Protein AF-A0A1F6DDE8-F1 (afdb_monomer)

Radius of gyration: 25.33 Å; Cα contacts (8 Å, |Δi|>4): 165; chains: 1; bounding box: 52×47×68 Å

Structure (mmCIF, N/CA/C/O backbone):
data_AF-A0A1F6DDE8-F1
#
_entry.id   AF-A0A1F6DDE8-F1
#
loop_
_atom_site.group_PDB
_atom_site.id
_atom_site.type_symbol
_atom_site.label_atom_id
_atom_site.label_alt_id
_atom_site.label_comp_id
_atom_site.label_asym_id
_atom_site.label_entity_id
_atom_site.label_seq_id
_atom_site.pdbx_PDB_ins_code
_atom_site.Cartn_x
_atom_site.Cartn_y
_atom_site.Cartn_z
_atom_site.occupancy
_atom_site.B_iso_or_equiv
_atom_site.auth_seq_id
_atom_site.auth_comp_id
_atom_site.auth_asym_id
_atom_site.auth_atom_id
_atom_site.pdbx_PDB_model_num
ATOM 1 N N . MET A 1 1 ? -33.203 -35.675 48.445 1.00 50.44 1 MET A N 1
ATOM 2 C CA . MET A 1 1 ? -33.666 -35.069 47.177 1.00 50.44 1 MET A CA 1
ATOM 3 C C . MET A 1 1 ? -33.072 -33.663 47.105 1.00 50.44 1 MET A C 1
ATOM 5 O O . MET A 1 1 ? -33.433 -32.828 47.919 1.00 50.44 1 MET A O 1
ATOM 9 N N . LYS A 1 2 ? -32.042 -33.437 46.277 1.00 57.09 2 LYS A N 1
ATOM 10 C CA . LYS A 1 2 ? -31.316 -32.152 46.213 1.00 57.09 2 LYS A CA 1
ATOM 11 C C . LYS A 1 2 ? -32.113 -31.189 45.323 1.00 57.09 2 LYS A C 1
ATOM 13 O O . LYS A 1 2 ? -32.153 -31.373 44.113 1.00 57.09 2 LYS A O 1
ATOM 18 N N . THR A 1 3 ? -32.791 -30.211 45.915 1.00 61.91 3 THR A N 1
ATOM 19 C CA . THR A 1 3 ? -33.535 -29.172 45.190 1.00 61.91 3 THR A CA 1
ATOM 20 C C . THR A 1 3 ? -32.568 -28.101 44.690 1.00 61.91 3 THR A C 1
ATOM 22 O O . THR A 1 3 ? -32.076 -27.289 45.472 1.00 61.91 3 THR A O 1
ATOM 25 N N . SER A 1 4 ? -32.265 -28.104 43.391 1.00 67.94 4 SER A N 1
ATOM 26 C CA . SER A 1 4 ? -31.480 -27.040 42.756 1.00 67.94 4 SER A CA 1
ATOM 27 C C . SER A 1 4 ? -32.296 -25.747 42.689 1.00 67.94 4 SER A C 1
ATOM 29 O O . SER A 1 4 ? -33.260 -25.653 41.930 1.00 67.94 4 SER A O 1
ATOM 31 N N . LEU A 1 5 ? -31.897 -24.740 43.467 1.00 69.62 5 LEU A N 1
ATOM 32 C CA . LEU A 1 5 ? -32.400 -23.369 43.358 1.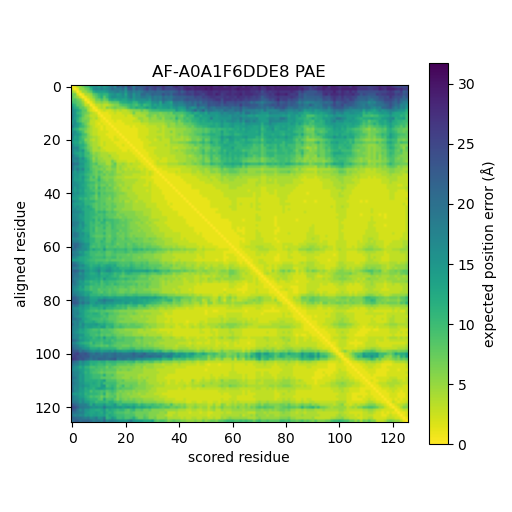00 69.62 5 LEU A CA 1
ATOM 33 C C . LEU A 1 5 ? -3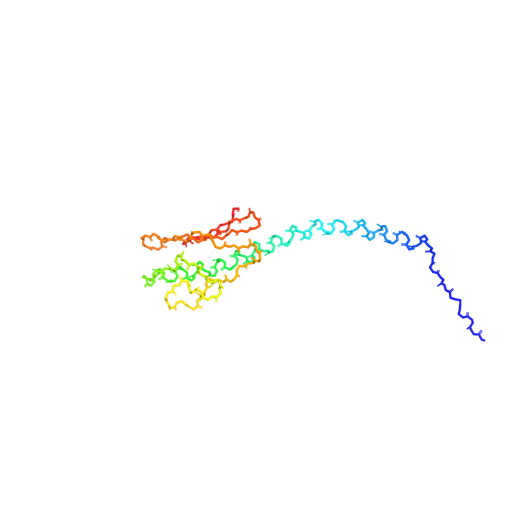1.971 -22.787 42.002 1.00 69.62 5 LEU A C 1
ATOM 35 O O . LEU A 1 5 ? -30.787 -22.535 41.774 1.00 69.62 5 LEU A O 1
ATOM 39 N N . LYS A 1 6 ? -32.923 -22.578 41.086 1.00 70.62 6 LYS A N 1
ATOM 40 C CA . LYS A 1 6 ? -32.666 -21.852 39.835 1.00 70.62 6 LYS A CA 1
ATOM 41 C C . LYS A 1 6 ? -32.474 -20.366 40.159 1.00 70.62 6 LYS A C 1
ATOM 43 O O . LYS A 1 6 ? -33.423 -19.701 40.561 1.00 70.62 6 LYS A O 1
ATOM 48 N N . ARG A 1 7 ? -31.252 -19.849 39.996 1.00 76.19 7 ARG A N 1
ATOM 49 C CA . ARG A 1 7 ? -30.956 -18.408 40.084 1.00 76.19 7 ARG A CA 1
ATOM 50 C C . ARG A 1 7 ? -31.388 -17.739 38.775 1.00 76.19 7 ARG A C 1
ATOM 52 O O . ARG A 1 7 ? -30.921 -18.139 37.712 1.00 76.19 7 ARG A O 1
ATOM 59 N N . GLY A 1 8 ? -32.299 -16.771 38.855 1.00 77.94 8 GLY A N 1
ATOM 60 C CA . GLY A 1 8 ? -32.665 -15.894 37.739 1.00 77.94 8 GLY A CA 1
ATOM 61 C C . GLY A 1 8 ? -31.781 -14.646 37.710 1.00 77.94 8 GLY A C 1
ATOM 62 O O . GLY A 1 8 ? -31.340 -14.192 38.763 1.00 77.94 8 GLY A O 1
ATOM 63 N N . PHE A 1 9 ? -31.522 -14.113 36.516 1.00 80.06 9 PHE A N 1
ATOM 64 C CA . PHE A 1 9 ? -30.866 -12.815 36.329 1.00 80.06 9 PHE A CA 1
ATOM 65 C C . PHE A 1 9 ? -31.847 -11.685 36.653 1.00 80.06 9 PHE A C 1
ATOM 67 O O . PHE A 1 9 ? -33.019 -11.751 36.275 1.00 80.06 9 PHE A O 1
ATOM 74 N N . THR A 1 10 ? -31.381 -10.638 37.325 1.00 90.62 10 THR A N 1
ATOM 75 C CA . THR A 1 10 ? -32.175 -9.428 37.552 1.00 90.62 10 THR A CA 1
ATOM 76 C C . THR A 1 10 ? -32.131 -8.514 36.324 1.00 90.62 10 THR A C 1
ATOM 78 O O . THR A 1 10 ? -31.146 -8.469 35.583 1.00 90.62 10 THR A O 1
ATOM 81 N N . LEU A 1 11 ? -33.201 -7.744 36.102 1.00 89.50 11 LEU A N 1
ATOM 82 C CA . LEU A 1 11 ? -33.256 -6.762 35.009 1.00 89.50 11 LEU A CA 1
ATOM 83 C C . LEU A 1 11 ? -32.151 -5.702 35.128 1.00 89.50 11 LEU A C 1
ATOM 85 O O . LEU A 1 11 ? -31.618 -5.253 34.116 1.00 89.50 11 LEU A O 1
ATOM 89 N N . ILE A 1 12 ? -31.780 -5.333 36.358 1.00 92.12 12 ILE A N 1
ATOM 90 C CA . ILE A 1 12 ? -30.720 -4.353 36.610 1.00 92.12 12 ILE A CA 1
ATOM 91 C C . ILE A 1 12 ? -29.336 -4.899 36.246 1.00 92.12 12 ILE A C 1
ATOM 93 O O . ILE A 1 12 ? -28.538 -4.169 35.663 1.00 92.12 12 ILE A O 1
ATOM 97 N N . GLU A 1 13 ? -29.068 -6.184 36.500 1.00 91.31 13 GLU A N 1
ATOM 98 C CA . GLU A 1 13 ? -27.812 -6.821 36.090 1.00 91.31 13 GLU A CA 1
ATOM 99 C C . GLU A 1 13 ? -27.657 -6.811 34.565 1.00 91.31 13 GLU A C 1
ATOM 101 O O . GLU A 1 13 ? -26.587 -6.475 34.062 1.00 91.31 13 GLU A O 1
ATOM 106 N N . LEU A 1 14 ? -28.724 -7.099 33.813 1.00 92.00 14 LEU A N 1
ATOM 107 C CA . LEU A 1 14 ? -28.674 -7.029 32.349 1.00 92.00 14 LEU A CA 1
ATOM 108 C C . LEU A 1 14 ? -28.506 -5.595 31.830 1.00 92.00 14 LEU A C 1
ATOM 110 O O . LEU A 1 14 ? -27.752 -5.376 30.881 1.00 92.00 14 LEU A O 1
ATOM 114 N N . LEU A 1 15 ? -29.161 -4.619 32.461 1.00 93.06 15 LEU A N 1
ATOM 115 C CA . LEU A 1 15 ? -29.096 -3.214 32.054 1.00 93.06 15 LEU A CA 1
ATOM 116 C C . LEU A 1 15 ? -27.687 -2.630 32.245 1.00 93.06 15 LEU A C 1
ATOM 118 O O . LEU A 1 15 ? -27.166 -1.957 31.355 1.00 93.06 15 LEU A O 1
ATOM 122 N N . VAL A 1 16 ? -27.029 -2.935 33.366 1.00 95.06 16 VAL A N 1
ATOM 123 C CA . VAL A 1 16 ? -25.654 -2.476 33.621 1.00 95.06 16 VAL A CA 1
ATOM 124 C C . VAL A 1 16 ? -24.669 -3.087 32.620 1.00 95.06 16 VAL A C 1
ATOM 126 O O . VAL A 1 16 ? -23.782 -2.390 32.129 1.00 95.06 16 VAL A O 1
ATOM 129 N N . VAL A 1 17 ? -24.838 -4.360 32.254 1.00 95.50 17 VAL A N 1
ATOM 130 C CA . VAL A 1 17 ? -23.943 -5.032 31.298 1.00 95.50 17 VAL A CA 1
ATOM 131 C C . VAL A 1 17 ? -24.012 -4.388 29.914 1.00 95.50 17 VAL A C 1
ATOM 133 O O . VAL A 1 17 ? -22.970 -4.068 29.341 1.00 95.50 17 VAL A O 1
ATOM 136 N N . ILE A 1 18 ? -25.213 -4.140 29.383 1.00 95.69 18 ILE A N 1
ATOM 137 C CA . ILE A 1 18 ? -25.346 -3.490 28.069 1.00 95.69 18 ILE A CA 1
ATOM 138 C C . ILE A 1 18 ? -24.832 -2.046 28.095 1.00 95.69 18 ILE A C 1
ATOM 140 O O . ILE A 1 18 ? -24.253 -1.596 27.107 1.00 95.69 18 ILE A O 1
ATOM 144 N N . ALA A 1 19 ? -24.968 -1.344 29.226 1.00 95.62 19 ALA A N 1
ATOM 145 C CA . ALA A 1 19 ? -24.422 -0.001 29.395 1.00 95.62 19 ALA A CA 1
ATOM 146 C C . ALA A 1 19 ? -22.885 -0.010 29.322 1.00 95.62 19 ALA A C 1
ATOM 148 O O . ALA A 1 19 ? -22.298 0.783 28.585 1.00 95.62 19 ALA A O 1
ATOM 149 N N . ILE A 1 20 ? -22.228 -0.949 30.013 1.00 95.94 20 ILE A N 1
ATOM 150 C CA . ILE A 1 20 ? -20.764 -1.089 29.979 1.00 95.94 20 ILE A CA 1
ATOM 151 C C . ILE A 1 20 ? -20.284 -1.489 28.574 1.00 95.94 20 ILE A C 1
ATOM 153 O O . ILE A 1 20 ? -19.356 -0.872 28.051 1.00 95.94 20 ILE A O 1
ATOM 157 N N . ILE A 1 21 ? -20.930 -2.470 27.928 1.00 96.31 21 ILE A N 1
ATOM 158 C CA . ILE A 1 21 ? -20.589 -2.883 26.554 1.00 96.31 21 ILE A CA 1
ATOM 159 C C . ILE A 1 21 ? -20.758 -1.708 25.582 1.00 96.31 21 ILE A C 1
ATOM 161 O O . ILE A 1 21 ? -19.893 -1.494 24.733 1.00 96.31 21 ILE A O 1
ATOM 165 N N . GLY A 1 22 ? -21.819 -0.909 25.727 1.00 95.81 22 GLY A N 1
ATOM 166 C CA . GLY A 1 22 ? -22.056 0.284 24.915 1.00 95.81 22 GLY A CA 1
ATOM 167 C C . GLY A 1 22 ? -20.902 1.283 25.000 1.00 95.81 22 GLY A C 1
ATOM 168 O O . GLY A 1 22 ? -20.343 1.666 23.969 1.00 95.81 22 GLY A O 1
ATOM 169 N N . VAL A 1 23 ? -20.472 1.628 26.217 1.00 94.56 23 VAL A N 1
ATOM 170 C CA . VAL A 1 23 ? -19.349 2.556 26.432 1.00 94.56 23 VAL A CA 1
ATOM 171 C C . VAL A 1 23 ? -18.057 2.000 25.829 1.00 94.56 23 VAL A C 1
ATOM 173 O O . VAL A 1 23 ? -17.419 2.681 25.024 1.00 94.56 23 VAL A O 1
ATOM 176 N N . LEU A 1 24 ? -17.705 0.745 26.130 1.00 95.50 24 LEU A N 1
ATOM 177 C CA . LEU A 1 24 ? -16.477 0.122 25.620 1.00 95.50 24 LEU A CA 1
ATOM 178 C C . LEU A 1 24 ? -16.481 -0.005 24.086 1.00 95.50 24 LEU A C 1
ATOM 180 O O . LEU A 1 24 ? -15.465 0.254 23.441 1.00 95.50 24 LEU A O 1
ATOM 184 N N . SER A 1 25 ? -17.624 -0.349 23.485 1.00 94.06 25 SER A N 1
ATOM 185 C CA . SER A 1 25 ? -17.745 -0.536 22.033 1.00 94.06 25 SER A CA 1
ATOM 186 C C . SER A 1 25 ? -17.530 0.755 21.238 1.00 94.06 25 SER A C 1
ATOM 188 O O . SER A 1 25 ? -16.916 0.716 20.170 1.00 94.06 25 SER A O 1
ATOM 190 N N . SER A 1 26 ? -17.963 1.907 21.766 1.00 91.56 26 SER A N 1
ATOM 191 C CA . SER A 1 26 ? -17.812 3.196 21.079 1.00 91.56 26 SER A CA 1
ATOM 192 C C . SER A 1 26 ? -16.341 3.608 20.920 1.00 91.56 26 SER A C 1
ATOM 194 O O . SER A 1 26 ? -15.923 4.023 19.837 1.00 91.56 26 SER A O 1
ATOM 196 N N . VAL A 1 27 ? -15.523 3.399 21.959 1.00 91.50 27 VAL A N 1
ATOM 197 C CA . VAL A 1 27 ? -14.075 3.676 21.941 1.00 91.50 27 VAL A CA 1
ATOM 198 C C . VAL A 1 27 ? -13.346 2.734 20.975 1.00 91.50 27 VAL A C 1
ATOM 200 O O . VAL A 1 27 ? -12.486 3.156 20.193 1.00 91.50 27 VAL A O 1
ATOM 203 N N . VAL A 1 28 ? -13.717 1.450 20.973 1.00 93.19 28 VAL A N 1
ATOM 204 C CA . VAL A 1 28 ? -13.141 0.450 20.060 1.00 93.19 28 VAL A CA 1
ATOM 205 C C . VAL A 1 28 ? -13.469 0.778 18.601 1.00 93.19 28 VAL A C 1
ATOM 207 O O . VAL A 1 28 ? -12.588 0.711 17.745 1.00 93.19 28 VAL A O 1
ATOM 210 N N . LEU A 1 29 ? -14.700 1.191 18.297 1.00 90.62 29 LEU A N 1
ATOM 211 C CA . LEU A 1 29 ? -15.097 1.499 16.924 1.00 90.62 29 LEU A CA 1
ATOM 212 C C . LEU A 1 29 ? -14.318 2.691 16.344 1.00 90.62 29 LEU A C 1
ATOM 214 O O . LEU A 1 29 ? -13.849 2.625 15.204 1.00 90.62 29 LEU A O 1
ATOM 218 N N . ALA A 1 30 ? -14.122 3.748 17.140 1.00 86.50 30 ALA A N 1
ATOM 219 C CA . ALA A 1 30 ? -13.350 4.920 16.729 1.00 86.50 30 ALA A CA 1
ATOM 220 C C . ALA A 1 30 ? -11.882 4.567 16.412 1.00 86.50 30 ALA A C 1
ATOM 222 O O . ALA A 1 30 ? -11.328 5.001 15.397 1.00 86.50 30 ALA A O 1
ATOM 223 N N . SER A 1 31 ? -11.255 3.725 17.239 1.00 90.06 31 SER A N 1
ATOM 224 C CA . SER A 1 31 ? -9.863 3.295 17.032 1.00 90.06 31 SER A CA 1
ATOM 225 C C . SER A 1 31 ? -9.695 2.334 15.845 1.00 90.06 31 SER A C 1
ATOM 227 O O . SER A 1 31 ? -8.714 2.432 15.101 1.00 90.06 31 SER A O 1
ATOM 229 N N . LEU A 1 32 ? -10.673 1.455 15.602 1.00 91.62 32 LEU A N 1
ATOM 230 C CA . LEU A 1 32 ? -10.622 0.457 14.533 1.00 91.62 32 LEU A CA 1
ATOM 231 C C . LEU A 1 32 ? -10.631 1.079 13.130 1.00 91.62 32 LEU A C 1
ATOM 233 O O . LEU A 1 32 ? -9.939 0.583 12.240 1.00 91.62 32 LEU A O 1
ATOM 237 N N . SER A 1 33 ? -11.377 2.168 12.919 1.00 87.81 33 SER A N 1
ATOM 238 C CA . SER A 1 33 ? -11.409 2.866 11.624 1.00 87.81 33 SER A CA 1
ATOM 239 C C . SER A 1 33 ? -10.013 3.359 11.217 1.00 87.81 33 SER A C 1
ATOM 241 O O . SER A 1 33 ? -9.509 3.033 10.139 1.00 87.81 33 SER A O 1
ATOM 243 N N . THR A 1 34 ? -9.331 4.040 12.141 1.00 90.56 34 THR A N 1
ATOM 244 C CA . THR A 1 34 ? -7.962 4.534 1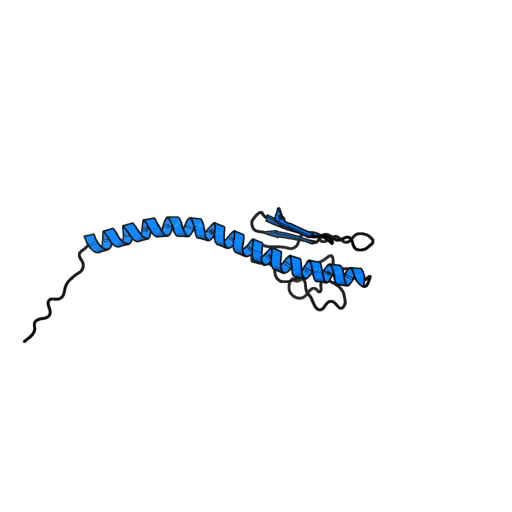1.941 1.00 90.56 34 THR A CA 1
ATOM 245 C C . THR A 1 34 ? -6.969 3.389 11.736 1.00 90.56 34 THR A C 1
ATOM 247 O O . THR A 1 34 ? -6.102 3.468 10.864 1.00 90.56 34 THR A O 1
ATOM 250 N N . ALA A 1 35 ? -7.096 2.301 12.504 1.00 93.25 35 ALA A N 1
ATOM 251 C CA . ALA A 1 35 ? -6.232 1.130 12.366 1.00 93.25 35 ALA A CA 1
ATOM 252 C C . ALA A 1 35 ? -6.372 0.465 10.986 1.00 93.25 35 ALA A C 1
ATOM 254 O O . ALA A 1 35 ? -5.370 0.102 10.372 1.00 93.25 35 ALA A O 1
ATOM 255 N N . ARG A 1 36 ? -7.599 0.366 10.455 1.00 93.06 36 ARG A N 1
ATOM 256 C CA . ARG A 1 36 ? -7.858 -0.177 9.113 1.00 93.06 36 ARG A CA 1
ATOM 257 C C . ARG A 1 36 ? -7.233 0.678 8.013 1.00 93.06 36 ARG A C 1
ATOM 259 O O . ARG A 1 36 ? -6.640 0.111 7.099 1.00 93.06 36 ARG A O 1
ATOM 266 N N . ILE A 1 37 ? -7.333 2.007 8.110 1.00 92.75 37 ILE A N 1
ATOM 267 C CA . ILE A 1 37 ? -6.690 2.928 7.157 1.00 92.75 37 ILE A CA 1
ATOM 268 C C . ILE A 1 37 ? -5.174 2.723 7.174 1.00 92.75 37 ILE A C 1
ATOM 270 O O . ILE A 1 37 ? -4.584 2.441 6.136 1.00 92.75 37 ILE A O 1
ATOM 274 N N . LYS A 1 38 ? -4.551 2.754 8.360 1.00 92.75 38 LYS A N 1
ATOM 275 C CA . LYS A 1 38 ? -3.105 2.515 8.506 1.00 92.75 38 LYS A CA 1
ATOM 276 C C . LYS A 1 38 ? -2.682 1.154 7.944 1.00 92.75 38 LYS A C 1
ATOM 278 O O . LYS A 1 38 ? -1.652 1.066 7.284 1.00 92.75 38 LYS A O 1
ATOM 283 N N . GLY A 1 39 ? -3.487 0.113 8.165 1.00 95.06 39 GLY A N 1
ATOM 284 C CA . GLY A 1 39 ? -3.249 -1.222 7.617 1.00 95.06 39 GLY A CA 1
ATOM 285 C C . GLY A 1 39 ? -3.276 -1.253 6.087 1.00 95.06 39 GLY A C 1
ATOM 286 O O . GLY A 1 39 ? -2.380 -1.830 5.475 1.00 95.06 39 GLY A O 1
ATOM 287 N N . ARG A 1 40 ? -4.251 -0.583 5.455 1.00 95.50 40 ARG A N 1
ATOM 288 C CA . ARG A 1 40 ? -4.305 -0.457 3.989 1.00 95.50 40 ARG A CA 1
ATOM 289 C C . ARG A 1 40 ? -3.130 0.348 3.443 1.00 95.50 40 ARG A C 1
ATOM 291 O O . ARG A 1 40 ? -2.500 -0.105 2.496 1.00 95.50 40 ARG A O 1
ATOM 298 N N . THR A 1 41 ? -2.770 1.471 4.066 1.00 94.50 41 THR A N 1
ATOM 299 C CA . THR A 1 41 ? -1.589 2.253 3.666 1.00 94.50 41 THR A CA 1
ATOM 300 C C . THR A 1 41 ? -0.306 1.424 3.740 1.00 94.50 41 THR A C 1
ATOM 302 O O . THR A 1 41 ? 0.483 1.441 2.801 1.00 94.50 41 THR A O 1
ATOM 305 N N . ALA A 1 42 ? -0.110 0.652 4.813 1.00 94.75 42 ALA A N 1
ATOM 306 C CA . ALA A 1 42 ? 1.058 -0.215 4.961 1.00 94.75 42 ALA A CA 1
ATOM 307 C C . ALA A 1 42 ? 1.094 -1.332 3.901 1.00 94.75 42 ALA A C 1
ATOM 309 O O . ALA A 1 42 ? 2.146 -1.597 3.315 1.00 94.75 42 ALA A O 1
ATOM 310 N N . ALA A 1 43 ? -0.055 -1.951 3.609 1.00 95.44 43 ALA A N 1
ATOM 311 C CA . ALA A 1 43 ? -0.171 -2.956 2.555 1.00 95.44 43 ALA A CA 1
ATOM 312 C C . ALA A 1 43 ? 0.130 -2.363 1.168 1.00 95.44 43 ALA A C 1
ATOM 314 O O . ALA A 1 43 ? 0.920 -2.932 0.415 1.00 95.44 43 ALA A O 1
ATOM 315 N N . ALA A 1 44 ? -0.429 -1.188 0.857 1.00 95.19 44 ALA A N 1
ATOM 316 C CA . ALA A 1 44 ? -0.129 -0.464 -0.373 1.00 95.19 44 ALA A CA 1
ATOM 317 C C . ALA A 1 44 ? 1.368 -0.144 -0.469 1.00 95.19 44 ALA A C 1
ATOM 319 O O . ALA A 1 44 ? 1.991 -0.440 -1.481 1.00 95.19 44 ALA A O 1
ATOM 320 N N . GLN A 1 45 ? 1.986 0.361 0.600 1.00 95.00 45 GLN A N 1
ATOM 321 C CA . GLN A 1 45 ? 3.416 0.659 0.620 1.00 95.00 45 GLN A CA 1
ATOM 322 C C . GLN A 1 45 ? 4.284 -0.585 0.371 1.00 95.00 45 GLN A C 1
ATOM 324 O O . GLN A 1 45 ? 5.255 -0.507 -0.379 1.00 95.00 45 GLN A O 1
ATOM 329 N N . SER A 1 46 ? 3.939 -1.734 0.957 1.00 94.94 46 SER A N 1
ATOM 330 C CA . SER A 1 46 ? 4.649 -2.997 0.716 1.00 94.94 46 SER A CA 1
ATOM 331 C C . SER A 1 46 ? 4.540 -3.446 -0.743 1.00 94.94 46 SER A C 1
ATOM 333 O O . SER A 1 46 ? 5.547 -3.775 -1.369 1.00 94.94 46 SER A O 1
ATOM 335 N N . ASN A 1 47 ? 3.330 -3.405 -1.303 1.00 94.88 47 ASN A N 1
ATOM 336 C CA . ASN A 1 47 ? 3.074 -3.723 -2.707 1.00 94.88 47 ASN A CA 1
ATOM 337 C C . ASN A 1 47 ? 3.867 -2.803 -3.645 1.00 94.88 47 ASN A C 1
ATOM 339 O O . ASN A 1 47 ? 4.491 -3.258 -4.600 1.00 94.88 47 ASN A O 1
ATOM 343 N N . MET A 1 48 ? 3.897 -1.509 -3.337 1.00 95.12 48 MET A N 1
ATOM 344 C CA . MET A 1 48 ? 4.606 -0.504 -4.122 1.00 95.12 48 MET A CA 1
ATOM 345 C C . MET A 1 48 ? 6.129 -0.672 -4.064 1.00 95.12 48 MET A C 1
ATOM 347 O O . MET A 1 48 ? 6.793 -0.478 -5.077 1.00 95.12 48 MET A O 1
ATOM 351 N N . LYS A 1 49 ? 6.693 -1.115 -2.933 1.00 94.75 49 LYS A N 1
ATOM 352 C CA . LYS A 1 49 ? 8.120 -1.474 -2.848 1.00 94.75 49 LYS A CA 1
ATOM 353 C C . LYS A 1 49 ? 8.479 -2.652 -3.755 1.00 94.75 49 LYS A C 1
ATOM 355 O O . LYS A 1 49 ? 9.507 -2.606 -4.419 1.00 94.75 49 LYS A O 1
ATOM 360 N N . ALA A 1 50 ? 7.629 -3.678 -3.832 1.00 93.81 50 ALA A N 1
ATOM 361 C CA . ALA A 1 50 ? 7.859 -4.795 -4.751 1.00 93.81 50 ALA A CA 1
ATOM 362 C C . ALA A 1 50 ? 7.863 -4.329 -6.219 1.00 93.81 50 ALA A C 1
ATOM 364 O O . ALA A 1 50 ? 8.723 -4.733 -7.002 1.00 93.81 50 ALA A O 1
ATOM 365 N N . VAL A 1 51 ? 6.950 -3.417 -6.572 1.00 94.88 51 VAL A N 1
ATOM 366 C CA . VAL A 1 51 ? 6.920 -2.777 -7.896 1.00 94.88 51 VAL A CA 1
ATOM 367 C C . VAL A 1 51 ? 8.166 -1.929 -8.140 1.00 94.88 51 VAL A C 1
ATOM 369 O O . VAL A 1 51 ? 8.730 -2.001 -9.224 1.00 94.88 51 VAL A O 1
ATOM 372 N N . GLN A 1 52 ? 8.620 -1.155 -7.153 1.00 95.12 52 GLN A N 1
ATOM 373 C CA . GLN A 1 52 ? 9.831 -0.338 -7.250 1.00 95.12 52 GLN A CA 1
ATOM 374 C C . GLN A 1 52 ? 11.052 -1.195 -7.600 1.00 95.12 52 GLN A C 1
ATOM 376 O O . GLN A 1 52 ? 11.801 -0.849 -8.510 1.00 95.12 52 GLN A O 1
ATOM 381 N N . THR A 1 53 ? 11.235 -2.326 -6.910 1.00 94.50 53 THR A N 1
ATOM 382 C CA . THR A 1 53 ? 12.326 -3.266 -7.198 1.00 94.50 53 THR A CA 1
ATOM 383 C C . THR A 1 53 ? 12.196 -3.868 -8.595 1.00 94.50 53 THR A C 1
ATOM 385 O O . THR A 1 53 ? 13.184 -3.973 -9.311 1.00 94.50 53 THR A O 1
ATOM 388 N N . ALA A 1 54 ? 10.986 -4.236 -9.021 1.00 94.50 54 ALA A N 1
ATOM 389 C CA . ALA A 1 54 ? 10.768 -4.722 -10.381 1.00 94.50 54 ALA A CA 1
ATOM 390 C C . ALA A 1 54 ? 11.094 -3.653 -11.434 1.00 94.50 54 ALA A C 1
ATOM 392 O O . ALA A 1 54 ? 11.793 -3.942 -12.398 1.00 94.50 54 ALA A O 1
ATOM 393 N N . ALA A 1 55 ? 10.649 -2.414 -11.222 1.00 94.25 55 ALA A N 1
ATOM 394 C CA . ALA A 1 55 ? 10.890 -1.295 -12.125 1.00 94.25 55 ALA A CA 1
ATOM 395 C C . ALA A 1 55 ? 12.383 -0.962 -12.241 1.00 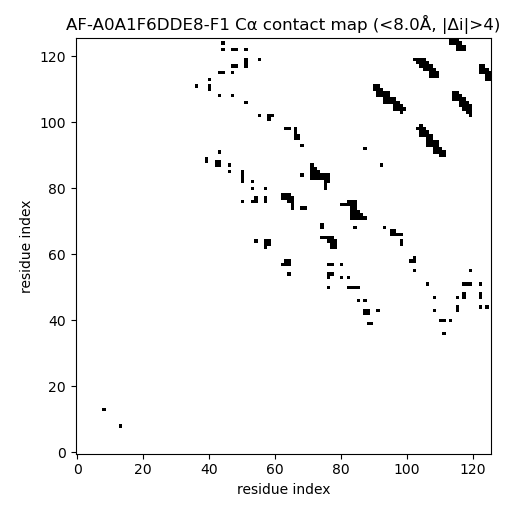94.25 55 ALA A C 1
ATOM 397 O O . ALA A 1 55 ? 12.870 -0.738 -13.348 1.00 94.25 55 ALA A O 1
ATOM 398 N N . SER A 1 56 ? 13.128 -0.983 -11.130 1.00 9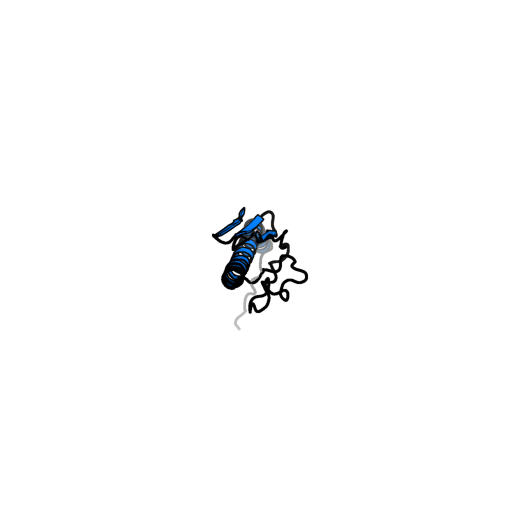2.94 56 SER A N 1
ATOM 399 C CA . SER A 1 56 ? 14.574 -0.754 -11.168 1.00 92.94 56 SER A CA 1
ATOM 400 C C . SER A 1 56 ? 15.315 -1.870 -11.904 1.00 92.94 56 SER A C 1
ATOM 402 O O . SER A 1 56 ? 16.211 -1.574 -12.688 1.00 92.94 56 SER A O 1
ATOM 404 N N . MET A 1 57 ? 14.912 -3.135 -11.733 1.00 92.69 57 MET A N 1
ATOM 405 C CA . MET A 1 57 ? 15.469 -4.251 -12.511 1.00 92.69 57 MET A CA 1
ATOM 406 C C . MET A 1 57 ? 15.219 -4.079 -14.014 1.00 92.69 57 MET A C 1
ATOM 408 O O . MET A 1 57 ? 16.163 -4.169 -14.791 1.00 92.69 57 MET A O 1
ATOM 412 N N . CYS A 1 58 ? 13.989 -3.745 -14.416 1.00 93.75 58 CYS A N 1
ATOM 413 C CA . CYS A 1 58 ? 13.644 -3.495 -15.819 1.00 93.75 58 CYS A CA 1
A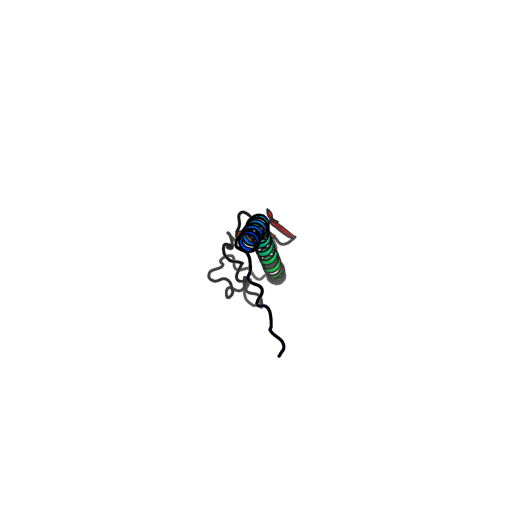TOM 414 C C . CYS A 1 58 ? 14.537 -2.418 -16.447 1.00 93.75 58 CYS A C 1
ATOM 416 O O . CYS A 1 58 ? 15.092 -2.599 -17.528 1.00 93.75 58 CYS A O 1
ATOM 418 N N . LEU A 1 59 ? 14.708 -1.300 -15.741 1.00 92.25 59 LEU A N 1
ATOM 419 C CA . LEU A 1 59 ? 15.491 -0.169 -16.226 1.00 92.25 59 LEU A CA 1
ATOM 420 C C . LEU A 1 59 ? 16.992 -0.463 -16.272 1.00 92.25 59 LEU A C 1
ATOM 422 O O . LEU A 1 59 ? 17.670 0.011 -17.181 1.00 92.25 59 LEU A O 1
ATOM 426 N N . ASN A 1 60 ? 17.503 -1.286 -15.352 1.00 91.25 60 ASN A N 1
ATOM 427 C CA . ASN A 1 60 ? 18.884 -1.772 -15.403 1.00 91.25 60 ASN A CA 1
ATOM 428 C C . ASN A 1 60 ? 19.148 -2.639 -16.645 1.00 91.25 60 ASN A C 1
ATOM 430 O O . ASN A 1 60 ? 20.261 -2.638 -17.164 1.00 91.25 60 ASN A O 1
ATOM 434 N N . GLU A 1 61 ? 18.129 -3.336 -17.148 1.00 91.88 61 GLU A N 1
ATOM 435 C CA . GLU A 1 61 ? 18.181 -4.114 -18.393 1.00 91.88 61 GLU A CA 1
ATOM 436 C C . GLU A 1 61 ? 17.804 -3.288 -19.637 1.00 91.88 61 GLU A C 1
ATOM 438 O O . GLU A 1 61 ? 17.630 -3.838 -20.722 1.00 91.88 61 GLU A O 1
ATOM 443 N N . ALA A 1 62 ? 17.680 -1.962 -19.500 1.00 91.06 62 ALA A N 1
ATOM 444 C CA . ALA A 1 62 ? 17.230 -1.048 -20.552 1.00 91.06 62 ALA A CA 1
ATOM 445 C C . ALA A 1 62 ? 15.837 -1.387 -21.129 1.00 91.06 62 ALA A C 1
ATOM 447 O O . ALA A 1 62 ? 15.518 -1.034 -22.267 1.00 91.06 62 ALA A O 1
ATOM 448 N N . VAL A 1 63 ? 14.982 -2.037 -20.335 1.00 93.19 63 VAL A N 1
ATOM 449 C CA . VAL A 1 63 ? 13.593 -2.348 -20.685 1.00 93.19 63 VAL A CA 1
ATOM 450 C C . VAL A 1 63 ? 12.667 -1.279 -20.109 1.00 93.19 63 VAL A C 1
ATOM 452 O O . VAL A 1 63 ? 12.678 -0.983 -18.911 1.00 93.19 63 VAL A O 1
ATOM 455 N N . ALA A 1 64 ? 11.824 -0.703 -20.967 1.00 92.81 64 ALA A N 1
ATOM 456 C CA . ALA A 1 64 ? 10.850 0.295 -20.545 1.00 92.81 64 ALA A CA 1
ATOM 457 C C . ALA A 1 64 ? 9.782 -0.307 -19.612 1.00 92.81 64 ALA A C 1
ATOM 459 O O . ALA A 1 64 ? 9.309 -1.426 -19.830 1.00 92.81 64 ALA A O 1
ATOM 460 N N . ILE A 1 65 ? 9.378 0.447 -18.586 1.00 94.81 65 ILE A N 1
ATOM 461 C CA . ILE A 1 65 ? 8.277 0.065 -17.701 1.00 94.81 65 ILE A CA 1
ATOM 462 C C . ILE A 1 65 ? 6.941 0.416 -18.352 1.00 94.81 65 ILE A C 1
ATOM 464 O O . ILE A 1 65 ? 6.818 1.404 -19.078 1.00 94.81 65 ILE A O 1
ATOM 468 N N . ASN A 1 66 ? 5.916 -0.364 -18.042 1.00 94.38 66 ASN A N 1
ATOM 469 C CA . ASN A 1 66 ? 4.561 -0.082 -18.478 1.00 94.38 66 ASN A CA 1
ATOM 470 C C . ASN A 1 66 ? 4.006 1.109 -17.690 1.00 94.38 66 ASN A C 1
ATOM 472 O O . ASN A 1 66 ? 3.723 1.020 -16.500 1.00 94.38 6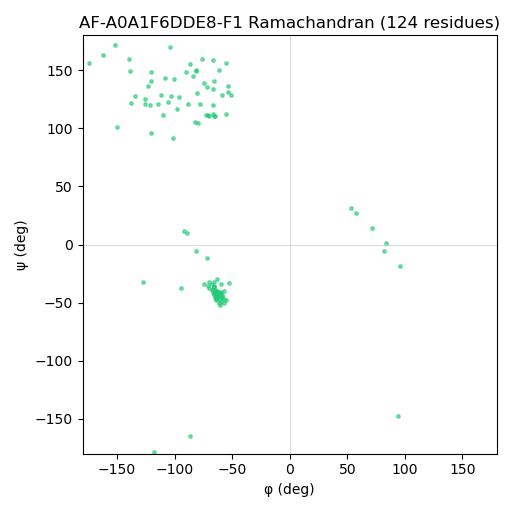6 ASN A O 1
ATOM 476 N N . THR A 1 67 ? 3.808 2.235 -18.369 1.00 93.00 67 THR A N 1
ATOM 477 C CA . THR A 1 67 ? 3.252 3.458 -17.764 1.00 93.00 67 THR A CA 1
ATOM 478 C C . THR A 1 67 ? 1.727 3.439 -17.649 1.00 93.00 67 THR A C 1
ATOM 480 O O . THR A 1 67 ? 1.126 4.337 -17.061 1.00 93.00 67 THR A O 1
ATOM 483 N N . THR A 1 68 ? 1.079 2.410 -18.198 1.00 90.75 68 THR A N 1
ATOM 484 C CA . THR A 1 68 ? -0.373 2.240 -18.166 1.00 90.75 68 THR A CA 1
ATOM 485 C C . THR A 1 68 ? -0.736 0.921 -17.493 1.00 90.75 68 THR A C 1
ATOM 487 O O . THR A 1 68 ? -0.348 -0.160 -17.933 1.00 90.75 68 THR A O 1
ATOM 490 N N . VAL A 1 69 ? -1.498 1.015 -16.402 1.00 90.94 69 VAL A N 1
ATOM 491 C CA . VAL A 1 69 ? -2.007 -0.139 -15.650 1.00 90.94 69 VAL A CA 1
ATOM 492 C C . VAL A 1 69 ? -3.464 -0.352 -16.047 1.00 90.94 69 VAL A C 1
ATOM 494 O O . VAL A 1 69 ? -4.369 0.255 -15.483 1.00 90.94 69 VAL A O 1
ATOM 497 N N . THR A 1 70 ? -3.702 -1.189 -17.056 1.00 84.94 70 THR A N 1
ATOM 498 C CA . THR A 1 70 ? -5.055 -1.541 -17.517 1.00 84.94 70 THR A CA 1
ATOM 499 C C . THR A 1 70 ? -5.763 -2.505 -16.571 1.00 84.94 70 THR A C 1
ATOM 501 O O . THR A 1 70 ? -6.981 -2.438 -16.411 1.00 84.94 70 THR A O 1
ATOM 504 N N . THR A 1 71 ? -5.029 -3.421 -15.938 1.00 89.00 71 THR A N 1
ATOM 505 C CA . THR A 1 71 ? -5.594 -4.402 -15.006 1.00 89.00 71 THR A CA 1
ATOM 506 C C . THR A 1 71 ? -4.564 -4.771 -13.934 1.00 89.00 71 THR A C 1
ATOM 508 O O . THR A 1 71 ? -3.660 -5.575 -14.187 1.00 89.00 71 THR A O 1
ATOM 511 N N . PRO A 1 72 ? -4.682 -4.201 -12.720 1.00 90.62 72 PRO A N 1
ATOM 512 C CA . PRO A 1 72 ? -3.867 -4.618 -11.587 1.00 90.62 72 PRO A CA 1
ATOM 513 C C . PRO A 1 72 ? -3.971 -6.132 -11.365 1.00 90.62 72 PRO A C 1
ATOM 515 O O . PRO A 1 72 ? -5.053 -6.711 -11.434 1.00 90.62 72 PRO A O 1
ATOM 518 N N . GLY A 1 73 ? -2.839 -6.771 -11.105 1.00 91.00 73 GLY A N 1
ATOM 519 C CA . GLY A 1 73 ? -2.683 -8.215 -10.953 1.00 91.00 73 GLY A CA 1
ATOM 520 C C . GLY A 1 73 ? -2.225 -8.936 -12.222 1.00 91.00 73 GLY A C 1
ATOM 521 O O . GLY A 1 73 ? -1.714 -10.045 -12.107 1.00 91.00 73 GLY A O 1
ATOM 522 N N . THR A 1 74 ? -2.354 -8.328 -13.409 1.00 91.56 74 THR A N 1
ATOM 523 C CA . THR A 1 74 ? -1.960 -8.969 -14.681 1.00 91.56 74 THR A CA 1
ATOM 524 C C . THR A 1 74 ? -1.015 -8.127 -15.528 1.00 91.56 74 THR A C 1
ATOM 526 O O . THR A 1 74 ? -0.155 -8.682 -16.208 1.00 91.56 74 THR A O 1
ATOM 529 N N . THR A 1 75 ? -1.117 -6.798 -15.482 1.00 93.62 75 THR A N 1
ATOM 530 C CA . THR A 1 75 ? -0.172 -5.927 -16.189 1.00 93.62 75 THR A CA 1
ATOM 531 C C . THR A 1 75 ? 1.216 -6.056 -15.579 1.00 93.62 75 THR A C 1
ATOM 533 O O . THR A 1 75 ? 1.430 -5.639 -14.439 1.00 93.62 75 THR A O 1
ATOM 536 N N . LEU A 1 76 ? 2.155 -6.623 -16.335 1.00 94.56 76 LEU A N 1
ATOM 537 C CA . LEU A 1 76 ? 3.560 -6.732 -15.942 1.00 94.56 76 LEU A CA 1
ATOM 538 C C . LEU A 1 76 ? 4.180 -5.346 -15.738 1.00 94.56 76 LEU A C 1
ATOM 540 O O . LEU A 1 76 ? 3.773 -4.388 -16.396 1.00 94.56 76 LEU A O 1
ATOM 544 N N . VAL A 1 77 ? 5.171 -5.230 -14.851 1.00 94.69 77 VAL A N 1
ATOM 545 C CA . VAL A 1 77 ? 5.887 -3.958 -14.643 1.00 94.69 77 VAL A CA 1
ATOM 546 C C . VAL A 1 77 ? 6.684 -3.562 -15.886 1.00 94.69 77 VAL A C 1
ATOM 548 O O . VAL A 1 77 ? 6.704 -2.395 -16.259 1.00 94.69 77 VAL A O 1
ATOM 551 N N . CYS A 1 78 ? 7.271 -4.535 -16.575 1.00 94.38 78 CYS A N 1
ATOM 552 C CA . CYS A 1 78 ? 7.861 -4.389 -17.902 1.00 94.38 78 CYS A CA 1
ATOM 553 C C . CYS A 1 78 ? 7.799 -5.729 -18.649 1.00 94.38 78 CYS A C 1
ATOM 555 O O . CYS A 1 78 ? 7.458 -6.761 -18.060 1.00 94.38 78 CYS A O 1
ATOM 557 N N . ALA A 1 79 ? 8.133 -5.729 -19.940 1.00 91.81 79 ALA A N 1
ATOM 558 C CA . ALA A 1 79 ? 8.238 -6.961 -20.717 1.00 91.81 79 ALA A CA 1
ATOM 559 C C . ALA A 1 79 ? 9.281 -7.909 -20.097 1.00 91.81 79 ALA A C 1
ATOM 561 O O . ALA A 1 79 ? 10.404 -7.502 -19.824 1.00 91.81 79 ALA A O 1
ATOM 562 N N . GLY A 1 80 ? 8.901 -9.167 -19.854 1.00 85.81 80 GLY A N 1
ATOM 563 C CA . GLY A 1 80 ? 9.781 -10.168 -19.234 1.00 85.81 80 GLY A CA 1
ATOM 564 C C . GLY A 1 80 ? 9.866 -10.107 -17.704 1.00 85.81 80 GLY A C 1
ATOM 565 O O . GLY A 1 80 ? 10.444 -11.008 -17.102 1.00 85.81 80 GLY A O 1
ATOM 566 N N . SER A 1 81 ? 9.246 -9.117 -17.051 1.00 88.75 81 SER A N 1
ATOM 567 C CA . SER A 1 81 ? 9.173 -9.086 -15.587 1.00 88.75 81 SER A CA 1
ATOM 568 C C . SER A 1 81 ? 8.305 -10.228 -15.052 1.00 88.75 81 SER A C 1
ATOM 570 O O . SER A 1 81 ? 7.182 -10.425 -15.514 1.00 88.75 81 SER A O 1
ATOM 572 N N . ALA A 1 82 ? 8.779 -10.929 -14.018 1.00 87.25 82 ALA A N 1
ATOM 573 C CA . ALA A 1 82 ? 7.964 -11.880 -13.255 1.00 87.25 82 ALA A CA 1
ATOM 574 C C . ALA A 1 82 ? 6.920 -11.185 -12.357 1.00 87.25 82 ALA A C 1
ATOM 576 O O . ALA A 1 82 ? 6.032 -11.838 -11.808 1.00 87.25 82 ALA A O 1
ATOM 577 N N . THR A 1 83 ? 7.025 -9.864 -12.197 1.00 90.75 83 THR A N 1
ATOM 578 C CA . THR A 1 83 ? 6.181 -9.074 -11.303 1.00 90.75 83 THR A CA 1
ATOM 579 C C . THR A 1 83 ? 5.170 -8.273 -12.117 1.00 90.75 83 THR A C 1
ATOM 581 O O . THR A 1 83 ? 5.531 -7.452 -12.962 1.00 90.75 83 THR A O 1
ATOM 584 N N . ALA A 1 84 ? 3.886 -8.479 -11.828 1.00 94.31 84 ALA A N 1
ATOM 585 C CA . ALA A 1 84 ? 2.813 -7.585 -12.250 1.00 94.31 84 ALA A CA 1
ATOM 586 C C . ALA A 1 84 ? 2.614 -6.454 -11.241 1.00 94.31 84 ALA A C 1
ATOM 588 O O . ALA A 1 84 ? 2.915 -6.617 -10.059 1.00 94.31 84 ALA A O 1
ATOM 589 N N . TYR A 1 85 ? 2.061 -5.324 -11.689 1.00 94.75 85 TYR A N 1
ATOM 590 C CA . TYR A 1 85 ? 1.499 -4.323 -10.784 1.00 94.75 85 TYR A CA 1
ATOM 591 C C . TYR A 1 85 ? 0.450 -5.012 -9.901 1.00 94.75 85 TYR A C 1
ATOM 593 O O . TYR A 1 85 ? -0.557 -5.467 -10.438 1.00 94.75 85 TYR A O 1
ATOM 601 N N . PRO A 1 86 ? 0.667 -5.163 -8.585 1.00 94.88 86 PRO A N 1
ATOM 602 C CA . PRO A 1 86 ? -0.232 -5.912 -7.720 1.00 94.88 86 PRO A CA 1
ATOM 603 C C . PRO A 1 86 ? -1.592 -5.227 -7.581 1.00 94.88 86 PRO A C 1
ATOM 605 O O . PRO A 1 86 ? -1.741 -4.018 -7.749 1.00 94.88 86 PRO A O 1
ATOM 608 N N . VAL A 1 87 ? -2.604 -6.002 -7.199 1.00 94.31 87 VAL A N 1
ATOM 609 C CA . VAL A 1 87 ? -3.890 -5.429 -6.796 1.00 94.31 87 VAL A CA 1
ATOM 610 C C . VAL A 1 87 ? -3.680 -4.643 -5.500 1.00 94.31 87 VAL A C 1
ATOM 612 O O . VAL A 1 87 ? -3.228 -5.187 -4.488 1.00 94.31 87 VAL A O 1
ATOM 615 N N . LEU A 1 88 ? -3.970 -3.344 -5.537 1.00 94.12 88 LEU A N 1
ATOM 616 C CA . LEU A 1 88 ? -3.879 -2.480 -4.365 1.00 94.12 88 LEU A CA 1
ATOM 617 C C . LEU A 1 88 ? -5.076 -2.709 -3.419 1.00 94.12 88 LEU A C 1
ATOM 619 O O . LEU A 1 88 ? -6.109 -3.237 -3.840 1.00 94.12 88 LEU A O 1
ATOM 623 N N . PRO A 1 89 ? -4.965 -2.327 -2.133 1.00 94.38 89 PRO A N 1
ATOM 624 C CA . PRO A 1 89 ? -6.079 -2.413 -1.192 1.00 94.38 89 PRO A CA 1
ATOM 625 C C . PRO A 1 89 ? -7.330 -1.668 -1.683 1.00 94.38 89 PRO A C 1
ATOM 627 O O . PRO A 1 89 ? -7.243 -0.726 -2.466 1.00 94.38 89 PRO A O 1
ATOM 630 N N . ALA A 1 90 ? -8.512 -2.050 -1.192 1.00 90.81 90 ALA A N 1
ATOM 631 C CA . ALA A 1 90 ? -9.764 -1.406 -1.594 1.00 90.81 90 ALA A CA 1
ATOM 632 C C . ALA A 1 90 ? -9.711 0.125 -1.411 1.00 90.81 90 ALA A C 1
ATOM 634 O O . ALA A 1 90 ? -9.311 0.610 -0.352 1.00 90.81 90 ALA A O 1
ATOM 635 N N . GLY A 1 91 ? -10.121 0.869 -2.444 1.00 90.56 91 GLY A N 1
ATOM 636 C CA . GLY A 1 91 ? -10.073 2.336 -2.471 1.00 90.56 91 GLY A CA 1
ATOM 637 C C . GLY A 1 91 ? -8.722 2.934 -2.883 1.00 90.56 91 GLY A C 1
ATOM 638 O O . GLY A 1 91 ? -8.604 4.157 -2.921 1.00 90.56 91 GLY A O 1
ATOM 639 N N . TRP A 1 92 ? -7.724 2.104 -3.200 1.00 94.69 92 TRP A N 1
ATOM 640 C CA . TRP A 1 92 ? -6.436 2.537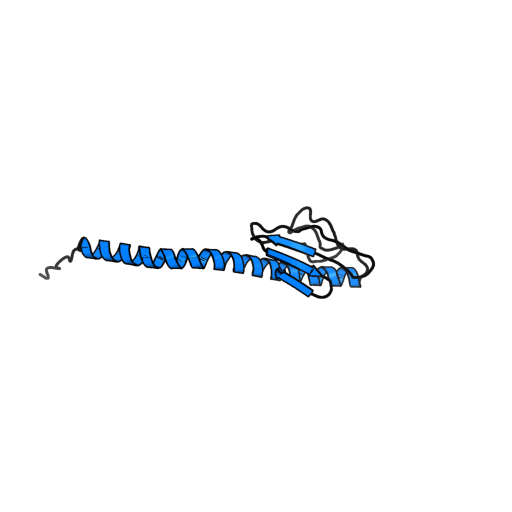 -3.737 1.00 94.69 92 TRP A CA 1
ATOM 641 C C . TRP A 1 92 ? -6.368 2.351 -5.249 1.00 94.69 92 TRP A C 1
ATOM 643 O O . TRP A 1 92 ? -6.843 1.355 -5.791 1.00 94.69 92 TRP A O 1
ATOM 653 N N . THR A 1 93 ? -5.732 3.300 -5.927 1.00 94.00 93 THR A N 1
ATOM 654 C CA . THR A 1 93 ? -5.540 3.286 -7.381 1.00 94.00 93 THR A CA 1
ATOM 655 C C . THR A 1 93 ? -4.135 3.745 -7.737 1.00 94.00 93 THR A C 1
ATOM 657 O O . THR A 1 93 ? -3.541 4.551 -7.021 1.00 94.00 93 THR A O 1
ATOM 660 N N . TYR A 1 94 ? -3.596 3.223 -8.837 1.00 95.12 94 TYR A N 1
ATOM 661 C CA . TYR A 1 94 ? -2.375 3.759 -9.429 1.00 95.12 94 TYR A CA 1
ATOM 662 C C . TYR A 1 94 ? -2.678 5.111 -10.075 1.00 95.12 94 TYR A C 1
ATOM 664 O O . TYR A 1 94 ? -3.690 5.258 -10.761 1.00 95.12 94 TYR A O 1
ATOM 672 N N . GLY A 1 95 ? -1.812 6.094 -9.846 1.00 91.81 95 GLY A N 1
ATOM 673 C CA . GLY A 1 95 ? -1.861 7.368 -10.553 1.00 91.81 95 GLY A CA 1
ATOM 674 C C . GLY A 1 95 ? -1.091 7.308 -11.873 1.00 91.81 95 GLY A C 1
ATOM 675 O O . GLY A 1 95 ? -0.736 6.237 -12.365 1.00 91.81 95 GLY A O 1
ATOM 676 N N . THR A 1 96 ? -0.798 8.477 -12.439 1.00 92.81 96 THR A N 1
ATOM 677 C CA . THR A 1 96 ? -0.011 8.585 -13.672 1.00 92.81 96 THR A CA 1
ATOM 678 C C . THR A 1 96 ? 1.416 8.108 -13.436 1.00 92.81 96 THR A C 1
ATOM 680 O O . THR A 1 96 ? 2.192 8.771 -12.747 1.00 92.81 96 THR A O 1
ATOM 683 N N . ILE A 1 97 ? 1.762 6.967 -14.025 1.00 94.56 97 ILE A N 1
ATOM 684 C CA . ILE A 1 97 ? 3.122 6.440 -13.996 1.00 94.56 97 ILE A CA 1
ATOM 685 C C . ILE A 1 97 ? 3.942 7.166 -15.055 1.00 94.56 97 ILE A C 1
ATOM 687 O O . ILE A 1 97 ? 3.536 7.252 -16.215 1.00 94.56 97 ILE A O 1
ATOM 691 N N . THR A 1 98 ? 5.108 7.668 -14.667 1.00 94.19 98 THR A N 1
ATOM 692 C CA . THR A 1 98 ? 6.034 8.325 -15.587 1.00 94.19 98 THR A CA 1
ATOM 693 C C . THR A 1 98 ? 7.372 7.604 -15.611 1.00 94.19 98 THR A C 1
ATOM 695 O O . THR A 1 98 ? 7.883 7.147 -14.589 1.00 94.19 98 THR A O 1
ATOM 698 N N . GLN A 1 99 ? 7.939 7.515 -16.809 1.00 92.19 99 GLN A N 1
ATOM 699 C CA . GLN A 1 99 ? 9.315 7.119 -17.058 1.00 92.19 99 GLN A CA 1
ATOM 700 C C . GLN A 1 99 ? 9.940 8.228 -17.900 1.00 92.19 99 GLN A C 1
ATOM 702 O O . GLN A 1 99 ? 9.398 8.595 -18.943 1.00 92.19 99 GLN A O 1
ATOM 707 N N . THR A 1 100 ? 11.052 8.780 -17.435 1.00 87.50 100 THR A N 1
ATOM 708 C CA . THR A 1 100 ? 11.869 9.722 -18.208 1.00 87.50 100 THR A CA 1
ATOM 709 C C . THR A 1 100 ? 13.115 9.015 -18.727 1.00 87.50 100 THR A C 1
ATOM 711 O O . THR A 1 100 ? 13.398 7.885 -18.341 1.00 87.50 100 THR A O 1
ATOM 714 N N . THR A 1 101 ? 13.867 9.666 -19.614 1.00 78.88 101 THR A N 1
ATOM 715 C CA . THR A 1 101 ? 15.096 9.107 -20.187 1.00 78.88 101 THR A CA 1
ATOM 716 C C . THR A 1 101 ? 16.049 8.593 -19.101 1.00 78.88 101 THR A C 1
ATOM 718 O O . THR A 1 101 ? 16.382 9.326 -18.170 1.00 78.88 101 THR A O 1
ATOM 721 N N . GLY A 1 102 ? 16.508 7.347 -19.247 1.00 76.06 102 GLY A N 1
ATOM 722 C CA . GLY A 1 102 ? 17.378 6.670 -18.281 1.00 76.06 102 GLY A CA 1
ATOM 723 C C . GLY A 1 102 ? 16.602 5.818 -17.272 1.00 76.06 102 GLY A C 1
ATOM 724 O O . GLY A 1 102 ? 15.563 5.252 -17.602 1.00 76.06 102 GLY A O 1
ATOM 725 N N . SER A 1 103 ? 17.121 5.719 -16.044 1.00 81.00 103 SER A N 1
ATOM 726 C CA . SER A 1 103 ? 16.554 4.877 -14.973 1.00 81.00 103 SER A CA 1
ATOM 727 C C . SER A 1 103 ? 15.556 5.603 -14.060 1.00 81.00 103 SER A C 1
ATOM 729 O O . SER A 1 103 ? 15.150 5.052 -13.038 1.00 81.00 103 SER A O 1
ATOM 731 N N . VAL A 1 104 ? 15.125 6.806 -14.451 1.00 90.31 104 VAL A N 1
ATOM 732 C CA . VAL A 1 104 ? 14.265 7.677 -13.643 1.00 90.31 104 VAL A CA 1
ATOM 733 C C . VAL A 1 104 ? 12.791 7.374 -13.904 1.00 90.31 104 VAL A C 1
ATOM 735 O O . VAL A 1 104 ? 12.292 7.511 -15.026 1.00 90.31 104 VAL A O 1
ATOM 738 N N . PHE A 1 105 ? 12.072 7.007 -12.843 1.00 93.88 105 PHE A N 1
ATOM 739 C CA . PHE A 1 105 ? 10.640 6.718 -12.877 1.00 93.88 105 PHE A CA 1
ATOM 740 C C . PHE A 1 105 ? 9.902 7.268 -11.655 1.00 93.88 105 PHE A C 1
ATOM 742 O O . PHE A 1 105 ? 10.492 7.504 -10.599 1.00 93.88 105 PHE A O 1
ATOM 749 N N . SER A 1 106 ? 8.586 7.426 -11.795 1.00 94.62 106 SER A N 1
ATOM 750 C CA . SER A 1 106 ? 7.670 7.749 -10.704 1.00 94.62 106 SER A CA 1
ATOM 751 C C . SER A 1 106 ? 6.397 6.921 -10.834 1.00 94.62 106 SER A C 1
ATOM 753 O O . SER A 1 106 ? 5.706 6.975 -11.850 1.00 94.62 106 SER A O 1
ATOM 755 N N . ILE A 1 107 ? 6.092 6.142 -9.798 1.00 95.31 107 ILE A N 1
ATOM 756 C CA . ILE A 1 107 ? 4.904 5.291 -9.715 1.00 95.31 107 ILE A CA 1
ATOM 757 C C . ILE A 1 107 ? 4.108 5.742 -8.483 1.00 95.31 107 ILE A C 1
ATOM 759 O O . ILE A 1 107 ? 4.439 5.340 -7.362 1.00 95.31 107 ILE A O 1
ATOM 763 N N . PRO A 1 108 ? 3.093 6.604 -8.656 1.00 95.69 108 PRO A N 1
ATOM 764 C CA . PRO A 1 108 ? 2.195 6.999 -7.580 1.00 95.69 108 PRO A CA 1
ATOM 765 C C . PRO A 1 108 ? 1.055 5.988 -7.393 1.00 95.69 108 PRO A C 1
ATOM 767 O O . PRO A 1 108 ? 0.522 5.435 -8.355 1.00 95.69 108 PRO A O 1
ATOM 770 N N . ALA A 1 109 ? 0.639 5.793 -6.148 1.00 95.88 109 ALA A N 1
ATOM 771 C CA . ALA A 1 109 ? -0.580 5.098 -5.763 1.00 95.88 109 ALA A CA 1
ATOM 772 C C . ALA A 1 109 ? -1.307 5.900 -4.681 1.00 95.88 109 ALA A C 1
ATOM 774 O O . ALA A 1 109 ? -0.714 6.243 -3.658 1.00 95.88 109 ALA A O 1
ATOM 775 N N . THR A 1 110 ? -2.589 6.181 -4.887 1.00 95.38 110 THR A N 1
ATOM 776 C CA . THR A 1 110 ? -3.386 7.045 -4.010 1.00 95.38 110 THR A CA 1
ATOM 777 C C . THR A 1 110 ? -4.604 6.295 -3.491 1.00 95.38 110 THR A C 1
ATOM 779 O O . THR A 1 110 ? -5.293 5.614 -4.249 1.00 95.38 110 THR A O 1
ATOM 782 N N . GLY A 1 111 ? -4.882 6.441 -2.198 1.00 95.06 111 GLY A N 1
ATOM 783 C CA . GLY A 1 111 ? -6.051 5.884 -1.525 1.00 95.06 111 GLY A CA 1
ATOM 784 C C . GLY A 1 111 ? -6.123 6.357 -0.077 1.00 95.06 111 GLY A C 1
ATOM 785 O O . GLY A 1 111 ? -5.117 6.754 0.505 1.00 95.06 111 GLY A O 1
ATOM 786 N N . ASP A 1 112 ? -7.318 6.363 0.515 1.00 91.88 112 ASP A N 1
ATOM 787 C CA . ASP A 1 112 ? -7.533 6.773 1.917 1.00 91.88 112 ASP A CA 1
ATOM 788 C C . ASP A 1 112 ? -6.966 8.167 2.289 1.00 91.88 112 ASP A C 1
ATOM 790 O O . ASP A 1 112 ? -6.533 8.394 3.419 1.00 91.88 112 ASP A O 1
ATOM 794 N N . GLY A 1 113 ? -6.938 9.107 1.335 1.00 90.81 113 GLY A N 1
ATOM 795 C CA . GLY A 1 113 ? -6.361 10.446 1.529 1.00 90.81 113 GLY A CA 1
ATOM 796 C C . GLY A 1 113 ? -4.830 10.469 1.628 1.00 90.81 113 GLY A C 1
ATOM 797 O O . GLY A 1 113 ? -4.263 11.471 2.054 1.00 90.81 113 GLY A O 1
ATOM 798 N N . LYS A 1 114 ? -4.168 9.369 1.253 1.00 92.62 114 LYS A N 1
ATOM 799 C CA . LYS A 1 114 ? -2.716 9.188 1.248 1.00 92.62 114 LYS A CA 1
ATOM 800 C C . LYS A 1 114 ? -2.211 8.876 -0.151 1.00 92.62 114 LYS A C 1
ATOM 802 O O . LYS A 1 114 ? -2.902 8.221 -0.928 1.00 92.62 114 LYS A O 1
ATOM 807 N N . THR A 1 115 ? -0.993 9.313 -0.458 1.00 94.38 115 THR A N 1
ATOM 808 C CA . THR A 1 115 ? -0.313 8.990 -1.718 1.00 94.38 115 THR A CA 1
ATOM 809 C C . THR A 1 115 ? 1.046 8.372 -1.440 1.00 94.38 115 THR A C 1
ATOM 811 O O . THR A 1 115 ? 1.896 8.987 -0.805 1.00 94.38 115 THR A O 1
ATOM 814 N N . VAL A 1 116 ? 1.255 7.150 -1.921 1.00 95.81 116 VAL A N 1
ATOM 815 C CA . VAL A 1 116 ? 2.548 6.468 -1.924 1.00 95.81 116 VAL A CA 1
ATOM 816 C C . VAL A 1 116 ? 3.172 6.654 -3.299 1.00 95.81 116 VAL A C 1
ATOM 818 O O . VAL A 1 116 ? 2.642 6.145 -4.281 1.00 95.81 116 VAL A O 1
ATOM 821 N N . THR A 1 117 ? 4.309 7.333 -3.373 1.00 95.88 117 THR A N 1
ATOM 822 C CA . THR A 1 117 ? 5.055 7.515 -4.621 1.00 95.88 117 THR A CA 1
ATOM 823 C C . THR A 1 117 ? 6.384 6.792 -4.523 1.00 95.88 117 THR A C 1
ATOM 825 O O . THR A 1 117 ? 7.186 7.082 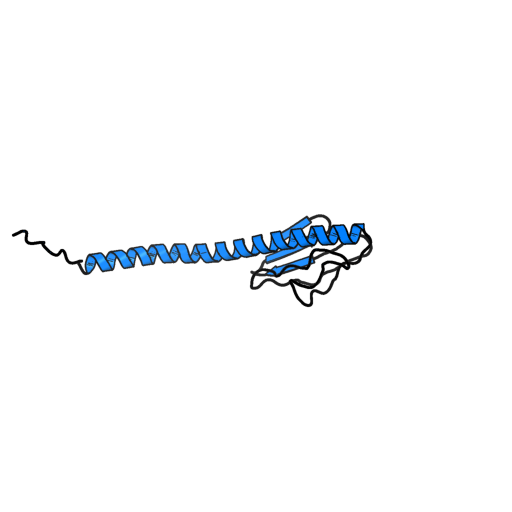-3.634 1.00 95.88 117 THR A O 1
ATOM 828 N N . CYS A 1 118 ? 6.614 5.853 -5.437 1.00 95.62 118 CYS A N 1
ATOM 829 C CA . CYS A 1 118 ? 7.886 5.157 -5.579 1.00 95.62 118 CYS A CA 1
ATOM 830 C C . CYS A 1 118 ? 8.672 5.698 -6.766 1.00 95.62 118 CYS A C 1
ATOM 832 O O . CYS A 1 118 ? 8.157 5.742 -7.882 1.00 95.62 118 CYS A O 1
ATOM 834 N N . SER A 1 119 ? 9.925 6.058 -6.513 1.00 93.69 119 SER A N 1
ATOM 835 C CA . SER A 1 119 ? 10.923 6.401 -7.522 1.00 93.69 119 SER A CA 1
ATOM 836 C C . SER A 1 119 ? 12.104 5.436 -7.466 1.00 93.69 119 SER A C 1
ATOM 838 O O . SER A 1 119 ? 12.140 4.526 -6.638 1.00 93.69 119 SER A O 1
ATOM 840 N N . GLU A 1 120 ? 13.103 5.651 -8.313 1.00 86.88 120 GLU A N 1
ATOM 841 C CA . GLU A 1 120 ? 14.358 4.888 -8.326 1.00 86.88 120 GLU A CA 1
ATOM 842 C C . GLU A 1 120 ? 15.070 4.831 -6.961 1.00 86.88 120 GLU A C 1
ATOM 844 O O . GLU A 1 120 ? 15.668 3.815 -6.616 1.00 86.88 120 GLU A O 1
ATOM 849 N N . ALA A 1 121 ? 14.962 5.892 -6.153 1.00 86.31 121 ALA A N 1
ATOM 850 C CA . ALA A 1 121 ? 15.686 6.017 -4.892 1.00 86.31 121 ALA A CA 1
ATOM 851 C C . ALA A 1 121 ? 14.870 5.551 -3.679 1.00 86.31 121 ALA A C 1
ATOM 853 O O . ALA A 1 121 ? 15.422 4.993 -2.731 1.00 86.31 121 ALA A O 1
ATOM 854 N N . SER A 1 122 ? 13.557 5.810 -3.654 1.00 90.19 122 SER A N 1
ATOM 855 C CA . SER A 1 122 ? 12.737 5.534 -2.467 1.00 90.19 122 SER A CA 1
ATOM 856 C C . SER A 1 122 ? 11.233 5.492 -2.750 1.00 90.19 122 SER A C 1
ATOM 858 O O . SER A 1 122 ? 10.757 6.005 -3.760 1.00 90.19 122 SER A O 1
ATOM 860 N N . CYS A 1 123 ? 10.483 4.911 -1.809 1.00 93.00 123 CYS A N 1
ATOM 861 C CA . CYS A 1 123 ? 9.024 4.980 -1.753 1.00 93.00 123 CYS A CA 1
ATOM 862 C C . CYS A 1 123 ? 8.585 5.842 -0.568 1.00 93.00 123 CYS A C 1
ATOM 864 O O . CYS A 1 123 ? 8.744 5.434 0.588 1.00 93.00 123 CYS A O 1
ATOM 866 N N . VAL A 1 124 ? 8.008 7.007 -0.850 1.00 93.25 124 VAL A N 1
ATOM 867 C CA . VAL A 1 124 ? 7.565 7.984 0.155 1.00 93.25 124 VAL A CA 1
ATOM 868 C C . VAL A 1 124 ? 6.042 8.008 0.215 1.00 93.25 124 VAL A C 1
ATOM 870 O O . VAL A 1 124 ? 5.376 7.847 -0.801 1.00 93.25 124 VAL A O 1
ATOM 873 N N . THR A 1 125 ? 5.482 8.180 1.413 1.00 91.81 125 THR A N 1
ATOM 874 C CA . THR A 1 125 ? 4.036 8.352 1.623 1.00 91.81 125 THR A CA 1
ATOM 875 C C . THR A 1 125 ? 3.751 9.769 2.097 1.00 91.81 125 THR A C 1
ATOM 877 O O . THR A 1 125 ? 4.361 10.213 3.069 1.00 91.81 125 THR A O 1
ATOM 880 N N . ILE A 1 126 ? 2.819 10.448 1.434 1.00 85.88 126 ILE A N 1
ATOM 881 C CA . ILE A 1 126 ? 2.339 11.797 1.757 1.00 85.88 126 ILE A CA 1
ATOM 882 C C . ILE A 1 126 ? 0.889 11.674 2.239 1.00 85.88 126 ILE A C 1
ATOM 884 O O . ILE A 1 126 ? 0.090 11.032 1.520 1.00 85.88 126 ILE A O 1
#

Solvent-accessible surface area (backbone atoms only — not comparable to full-atom values): 7262 Å² total; per-residue (Å²): 134,88,80,80,80,83,82,78,84,54,73,65,62,55,51,54,49,55,52,52,51,51,58,56,48,56,60,51,54,63,53,49,56,56,51,51,51,54,49,41,53,52,52,38,50,55,54,47,50,56,45,39,55,48,44,50,53,32,34,76,71,74,40,68,62,57,56,69,79,87,42,65,60,66,37,40,36,23,88,90,46,94,46,39,40,60,69,59,45,94,75,41,44,75,52,83,35,46,73,52,92,75,68,46,41,38,44,35,34,38,33,93,93,34,36,39,38,26,34,74,88,51,74,46,77,87

pLDDT: mean 90.73, std 7.54, range [50.44, 96.31]

Nearest PDB structures (foldseek):
  8pz3-assembly1_A  TM=5.188E-01  e=2.692E+00  Burkholderia pseudomallei
  2h0h-assembly2_B  TM=4.969E-01  e=5.198E+00  Escherichia coli
  2h0i-assembly1_A  TM=5.222E-01  e=6.603E+00  Escherichia coli
  5g1k-assembly1_A  TM=4.235E-01  e=4.092E+00  Escherichia coli

Foldseek 3Di:
DDDDDDDDDDPVNVVVVVVVCVVVVVVVVVVVVVVVLVVLVVQQLVLVVVLLVQLLVCLVVVFDADQDPPDAPPQARTPPGPDGSHDGPPQKDWDGWDDDPGSWIWIWIDGPNKIWIHINVDTDID

Secondary structure (DSSP, 8-state):
------PPPPHHHHHHHHHHHHHHHHHHHHHHHHHHHHHHHHHHHHHHHHHHHHHHHHHHTTPPB----SSTTTSBSBTT-S-B-PPPPTT-EE---EE-SSS-EEEEEEETTEEEEEESS-EEE-

Organism: NCBI:txid1798490

Mean predicted aligned error: 6.78 Å

InterPro domains:
  IPR002416 Type II secretion system protein GspH-like [PR00885] (4-18)
  IPR002416 Type II secretion system protein GspH-like [PR00885] (19-33)
  IPR012902 Prokaryotic N-terminal methylation site [PF07963] (6-28)
  IPR012902 Prokaryotic N-terminal methylation site [PS00409] (7-27)
  IPR012902 Prokaryotic N-terminal methylation site [TIGR02532] (6-29)
  IPR045584 Pilin-like [SSF54523] (9-115)

Sequence (126 aa):
MKTSLKRGFTLIELLVVIAIIGVLSSVVLASLSTARIKGRTAAAQSNMKAVQTAASMCLNEAVAINTTVTTPGTTLVCAGSATAYPVLPAGWTYGTITQTTGSVFSIPATGDGKTVTCSEASCVTI